Protein AF-V9IGM6-F1 (afdb_monomer_lite)

Structure (mmCIF, N/CA/C/O backbone):
data_AF-V9IGM6-F1
#
_entry.id   AF-V9IGM6-F1
#
loop_
_atom_site.group_PDB
_atom_site.id
_atom_site.type_symbol
_atom_site.label_atom_id
_atom_site.label_alt_id
_atom_site.label_comp_id
_atom_site.label_asym_id
_atom_site.label_entity_id
_atom_site.label_seq_id
_atom_site.pdbx_PDB_ins_code
_atom_site.Cartn_x
_atom_site.Cartn_y
_atom_site.Cartn_z
_atom_site.occupancy
_atom_site.B_iso_or_equiv
_atom_site.auth_seq_id
_atom_site.auth_comp_id
_atom_site.auth_asym_id
_atom_site.auth_atom_id
_atom_site.pdbx_PDB_model_num
ATOM 1 N N . MET A 1 1 ? -43.783 4.990 7.612 1.00 42.38 1 MET A N 1
ATOM 2 C CA . MET A 1 1 ? -43.058 6.276 7.686 1.00 42.38 1 MET A CA 1
ATOM 3 C C . MET A 1 1 ? -41.594 5.949 7.397 1.00 42.38 1 MET A C 1
ATOM 5 O O . MET A 1 1 ? -41.058 5.106 8.098 1.00 42.38 1 MET A O 1
ATOM 9 N N . LYS A 1 2 ? -41.007 6.433 6.290 1.00 51.81 2 LYS A N 1
ATOM 10 C CA . LYS A 1 2 ? -39.585 6.195 5.967 1.00 51.81 2 LYS A CA 1
ATOM 11 C C . LYS A 1 2 ? -38.779 7.227 6.747 1.00 51.81 2 LYS A C 1
ATOM 13 O O . LYS A 1 2 ? -38.940 8.412 6.475 1.00 51.81 2 LYS A O 1
ATOM 18 N N . GLU A 1 3 ? -37.969 6.797 7.706 1.00 61.25 3 GLU A N 1
ATOM 19 C CA . GLU A 1 3 ? -36.963 7.674 8.302 1.00 61.25 3 GLU A CA 1
ATOM 20 C C . GLU A 1 3 ? -35.964 8.044 7.205 1.00 61.25 3 GLU A C 1
ATOM 22 O O . GLU A 1 3 ? -35.263 7.197 6.651 1.00 61.25 3 GLU A O 1
ATOM 27 N N . ILE A 1 4 ? -35.991 9.311 6.801 1.00 60.25 4 ILE A N 1
ATOM 28 C CA . ILE A 1 4 ? -35.059 9.855 5.823 1.00 60.25 4 ILE A CA 1
ATOM 29 C C . ILE A 1 4 ? -33.871 10.365 6.637 1.00 60.25 4 ILE A C 1
ATOM 31 O O . ILE A 1 4 ? -33.948 11.434 7.241 1.00 60.25 4 ILE A O 1
ATOM 35 N N . TYR A 1 5 ? -32.791 9.583 6.680 1.00 60.25 5 TYR A N 1
ATOM 36 C CA . TYR A 1 5 ? -31.510 9.972 7.276 1.00 60.25 5 TYR A CA 1
ATOM 37 C C . TYR A 1 5 ? -30.892 11.109 6.451 1.00 60.25 5 TYR A C 1
ATOM 39 O O . TYR A 1 5 ? -30.082 10.890 5.556 1.00 60.25 5 TYR A O 1
ATOM 47 N N . LEU A 1 6 ? -31.339 12.338 6.700 1.00 56.69 6 LEU A N 1
ATOM 48 C CA . LEU A 1 6 ? -31.047 13.505 5.862 1.00 56.69 6 LEU A CA 1
ATOM 49 C C . LEU A 1 6 ? -29.684 14.157 6.139 1.00 56.69 6 LEU A C 1
ATOM 51 O O . LEU A 1 6 ? -29.393 15.185 5.542 1.00 56.69 6 LEU A O 1
ATOM 55 N N . ASN A 1 7 ? -28.842 13.589 7.010 1.00 59.47 7 ASN A N 1
ATOM 56 C CA . ASN A 1 7 ? -27.551 14.201 7.350 1.00 59.47 7 ASN A CA 1
ATOM 57 C C . ASN A 1 7 ? -26.453 13.234 7.828 1.00 59.47 7 ASN A C 1
ATOM 59 O O . ASN A 1 7 ? -25.388 13.683 8.251 1.00 59.47 7 ASN A O 1
ATOM 63 N N . GLU A 1 8 ? -26.672 11.920 7.766 1.00 68.94 8 GLU A N 1
ATOM 64 C CA . GLU A 1 8 ? -25.631 10.945 8.101 1.00 68.94 8 GLU A CA 1
ATOM 65 C C . GLU A 1 8 ? -24.887 10.526 6.832 1.00 68.94 8 GLU A C 1
ATOM 67 O O . GLU A 1 8 ? -25.494 10.299 5.783 1.00 68.94 8 GLU A O 1
ATOM 72 N N . ARG A 1 9 ? -23.550 10.442 6.903 1.00 74.69 9 ARG A N 1
ATOM 73 C CA . ARG A 1 9 ? -22.755 9.908 5.790 1.00 74.69 9 ARG A CA 1
ATOM 74 C C . ARG A 1 9 ? -23.222 8.485 5.514 1.00 74.69 9 ARG A C 1
ATOM 76 O O . ARG A 1 9 ? -23.059 7.608 6.358 1.00 74.69 9 ARG A O 1
ATOM 83 N N . THR A 1 10 ? -23.760 8.260 4.320 1.00 80.62 10 THR A N 1
ATOM 84 C CA . THR A 1 10 ? -24.143 6.924 3.866 1.00 80.62 10 THR A CA 1
ATOM 85 C C . THR A 1 10 ? -22.935 5.988 3.951 1.00 80.62 10 THR A C 1
ATOM 87 O O . THR A 1 10 ? -21.857 6.370 3.476 1.00 80.62 10 THR A O 1
ATOM 90 N N . PRO A 1 11 ? -23.077 4.784 4.531 1.00 85.00 11 PRO A N 1
ATOM 91 C CA . PRO A 1 11 ? -21.962 3.859 4.664 1.00 85.00 11 PRO A CA 1
ATOM 92 C C . PRO A 1 11 ? -21.444 3.447 3.285 1.00 85.00 11 PRO A C 1
ATOM 94 O O . PRO A 1 11 ? -22.217 3.234 2.349 1.00 85.00 11 PRO A O 1
ATOM 97 N N . GLN A 1 12 ? -20.124 3.314 3.162 1.00 87.31 12 GLN A N 1
ATOM 98 C CA . GLN A 1 12 ? -19.525 2.738 1.965 1.00 87.31 12 GLN A CA 1
ATOM 99 C C . GLN A 1 12 ? -19.734 1.220 1.994 1.00 87.31 12 GLN A C 1
ATOM 101 O O . GLN A 1 12 ? -19.290 0.551 2.924 1.00 87.31 12 GLN A O 1
ATOM 106 N N . ILE A 1 13 ? -20.401 0.684 0.972 1.00 90.12 13 ILE A N 1
ATOM 107 C CA . ILE A 1 13 ? -20.675 -0.749 0.834 1.00 90.12 13 ILE A CA 1
ATOM 108 C C . ILE A 1 13 ? -19.807 -1.297 -0.296 1.00 90.12 13 ILE A C 1
ATOM 110 O O . ILE A 1 13 ? -19.839 -0.782 -1.414 1.00 90.12 13 ILE A O 1
ATOM 114 N N . ILE A 1 14 ? -19.034 -2.341 -0.002 1.00 89.88 14 ILE A N 1
ATOM 115 C CA . ILE A 1 14 ? -18.238 -3.071 -0.990 1.00 89.88 14 ILE A CA 1
ATOM 116 C C . ILE A 1 14 ? -18.890 -4.438 -1.172 1.00 89.88 14 ILE A C 1
ATOM 118 O O . ILE A 1 14 ? -19.002 -5.210 -0.223 1.00 89.88 14 ILE A O 1
ATOM 122 N N . CYS A 1 15 ? -19.327 -4.729 -2.395 1.00 90.06 15 CYS A N 1
ATOM 123 C CA . CYS A 1 15 ? -19.926 -6.009 -2.753 1.00 90.06 15 CYS A CA 1
ATOM 124 C C . CYS A 1 15 ? -18.926 -6.808 -3.590 1.00 90.06 15 CYS A C 1
ATOM 126 O O . CYS A 1 15 ? -18.535 -6.366 -4.668 1.00 90.06 15 CYS A O 1
ATOM 128 N N . SER A 1 16 ? -18.544 -7.991 -3.118 1.00 86.50 16 SER A N 1
ATOM 129 C CA . SER A 1 16 ? -17.714 -8.942 -3.862 1.00 86.50 16 SER A CA 1
ATOM 130 C C . SER A 1 16 ? -18.248 -10.360 -3.667 1.00 86.50 16 SER A C 1
ATOM 132 O O . SER A 1 16 ? -19.048 -10.619 -2.764 1.00 86.50 16 SER A O 1
ATOM 134 N N . LYS A 1 17 ? -17.831 -11.289 -4.531 1.00 87.19 17 LYS A N 1
ATOM 135 C CA . LYS A 1 17 ? -18.131 -12.710 -4.341 1.00 87.19 17 LYS A CA 1
ATOM 136 C C . LYS A 1 17 ? -17.367 -13.208 -3.120 1.00 87.19 17 LYS A C 1
ATOM 138 O O . LYS A 1 17 ? -16.183 -12.926 -2.971 1.00 87.19 17 LYS A O 1
ATOM 143 N N . PHE A 1 18 ? -18.042 -13.965 -2.263 1.00 88.56 18 PHE A N 1
ATOM 144 C CA . PHE A 1 18 ? -17.389 -14.560 -1.106 1.00 88.56 18 PHE A CA 1
ATOM 145 C C . PHE A 1 18 ? -16.312 -15.556 -1.549 1.00 88.56 18 PHE A C 1
ATOM 147 O O . PHE A 1 18 ? -16.568 -16.430 -2.380 1.00 88.56 18 PHE A O 1
ATOM 154 N N . TYR A 1 19 ? -15.125 -15.427 -0.962 1.00 89.56 19 TYR A N 1
ATOM 155 C CA . TYR A 1 19 ? -13.996 -16.313 -1.190 1.00 89.56 19 TYR A CA 1
ATOM 156 C C . TYR A 1 19 ? -13.180 -16.418 0.102 1.00 89.56 19 TYR A C 1
ATOM 158 O O . TYR A 1 19 ? -12.766 -15.405 0.662 1.00 89.56 19 TYR A O 1
ATOM 166 N N . ASN A 1 20 ? -12.997 -17.638 0.608 1.00 91.25 20 ASN A N 1
ATOM 167 C CA . ASN A 1 20 ? -12.485 -17.906 1.959 1.00 91.25 20 ASN A CA 1
ATOM 168 C C . ASN A 1 20 ? -10.983 -18.233 2.011 1.00 91.25 20 ASN A C 1
ATOM 170 O O . ASN A 1 20 ? -10.501 -18.749 3.017 1.00 91.25 20 ASN A O 1
ATOM 174 N N . ALA A 1 21 ? -10.248 -17.937 0.943 1.00 93.38 21 ALA A N 1
ATOM 175 C CA . ALA A 1 21 ? -8.798 -18.054 0.869 1.00 93.38 21 ALA A CA 1
ATOM 176 C C . ALA A 1 21 ? -8.211 -16.752 0.319 1.00 93.38 21 ALA A C 1
ATOM 178 O O . ALA A 1 21 ? -8.870 -16.058 -0.450 1.00 93.38 21 ALA A O 1
ATOM 179 N N . ILE A 1 22 ? -6.979 -16.412 0.694 1.00 93.00 22 ILE A N 1
ATOM 180 C CA . ILE A 1 22 ? -6.301 -15.224 0.157 1.00 93.00 22 ILE A CA 1
ATOM 181 C C . ILE A 1 22 ? -6.025 -15.436 -1.341 1.00 93.00 22 ILE A C 1
ATOM 183 O O . ILE A 1 22 ? -5.625 -16.528 -1.754 1.00 93.00 22 ILE A O 1
ATOM 187 N N . HIS A 1 23 ? -6.249 -14.407 -2.159 1.00 93.38 23 HIS A N 1
ATOM 188 C CA . HIS A 1 23 ? -5.923 -14.413 -3.583 1.00 93.38 23 HIS A CA 1
ATOM 189 C C . HIS A 1 23 ? -4.427 -14.675 -3.807 1.00 93.38 23 HIS A C 1
ATOM 191 O O . HIS A 1 23 ? -3.564 -14.087 -3.153 1.00 93.38 23 HIS A O 1
ATOM 197 N N . ASP A 1 24 ? -4.103 -15.530 -4.778 1.00 94.56 24 ASP A N 1
ATOM 198 C CA . ASP A 1 24 ? -2.719 -15.698 -5.214 1.00 94.56 24 ASP A CA 1
ATOM 199 C C . ASP A 1 24 ? -2.289 -14.500 -6.065 1.00 94.56 24 ASP A C 1
ATOM 201 O O . ASP A 1 24 ? -2.579 -14.409 -7.259 1.00 94.56 24 ASP A O 1
ATOM 205 N N . VAL A 1 25 ? -1.577 -13.574 -5.431 1.00 95.31 25 VAL A N 1
ATOM 206 C CA . VAL A 1 25 ? -1.109 -12.338 -6.060 1.00 95.31 25 VAL A CA 1
ATOM 207 C C . VAL A 1 25 ? 0.326 -12.414 -6.575 1.00 95.31 25 VAL A C 1
ATOM 209 O O . VAL A 1 25 ? 0.858 -11.407 -7.032 1.00 95.31 25 VAL A O 1
ATOM 212 N N . ARG A 1 26 ? 0.988 -13.581 -6.553 1.00 93.25 26 ARG A N 1
ATOM 213 C CA . ARG A 1 26 ? 2.430 -13.689 -6.871 1.00 93.25 26 ARG A CA 1
ATOM 214 C C . ARG A 1 26 ? 2.815 -13.091 -8.229 1.00 93.25 26 ARG A C 1
ATOM 216 O O . ARG A 1 26 ? 3.892 -12.518 -8.340 1.00 93.25 26 ARG A O 1
ATOM 223 N N . ALA A 1 27 ? 1.941 -13.193 -9.232 1.00 93.12 27 ALA A N 1
ATOM 224 C CA . ALA A 1 27 ? 2.170 -12.654 -10.577 1.00 93.12 27 ALA A CA 1
ATOM 225 C C . ALA A 1 27 ? 2.006 -11.123 -10.685 1.00 93.12 27 ALA A C 1
ATOM 227 O O . ALA A 1 27 ? 2.559 -10.515 -11.599 1.00 93.12 27 ALA A O 1
ATOM 228 N N . HIS A 1 28 ? 1.259 -10.511 -9.761 1.00 93.38 28 HIS A N 1
ATOM 229 C CA . HIS A 1 28 ? 0.917 -9.081 -9.752 1.00 93.38 28 HIS A CA 1
ATOM 230 C C . HIS A 1 28 ? 1.587 -8.320 -8.599 1.00 93.38 28 HIS A C 1
ATOM 232 O O . HIS A 1 28 ? 1.574 -7.099 -8.568 1.00 93.38 28 HIS A O 1
ATOM 238 N N . CYS A 1 29 ? 2.220 -9.034 -7.674 1.00 95.00 29 CYS A N 1
ATOM 239 C CA . CYS A 1 29 ? 2.906 -8.469 -6.527 1.00 95.00 29 CYS A CA 1
ATOM 240 C C . CYS A 1 29 ? 4.177 -7.719 -6.948 1.00 95.00 29 CYS A C 1
ATOM 242 O O . CYS A 1 29 ? 4.993 -8.240 -7.715 1.00 95.00 29 CYS A O 1
ATOM 244 N N . THR A 1 30 ? 4.353 -6.512 -6.408 1.00 96.38 30 THR A N 1
ATOM 245 C CA . THR A 1 30 ? 5.610 -5.772 -6.498 1.00 96.38 30 THR A CA 1
ATOM 246 C C . THR A 1 30 ? 6.620 -6.308 -5.497 1.00 96.38 30 THR A C 1
ATOM 248 O O . THR A 1 30 ? 6.302 -6.595 -4.339 1.00 96.38 30 THR A O 1
ATOM 251 N N . ARG A 1 31 ? 7.863 -6.466 -5.948 1.00 94.00 31 ARG A N 1
ATOM 252 C CA . ARG A 1 31 ? 8.950 -7.017 -5.139 1.00 94.00 31 ARG A CA 1
ATOM 253 C C . ARG A 1 31 ? 10.196 -6.177 -5.306 1.00 94.00 31 ARG A C 1
ATOM 255 O O . ARG A 1 31 ? 10.605 -5.883 -6.424 1.00 94.00 31 ARG A O 1
ATOM 262 N N . SER A 1 32 ? 10.818 -5.847 -4.184 1.00 93.38 32 SER A N 1
ATOM 263 C CA . SER A 1 32 ? 12.112 -5.183 -4.137 1.00 93.38 32 SER A CA 1
ATOM 264 C C . SER A 1 32 ? 13.029 -5.934 -3.171 1.00 93.38 32 SER A C 1
ATOM 266 O O . SER A 1 32 ? 12.556 -6.4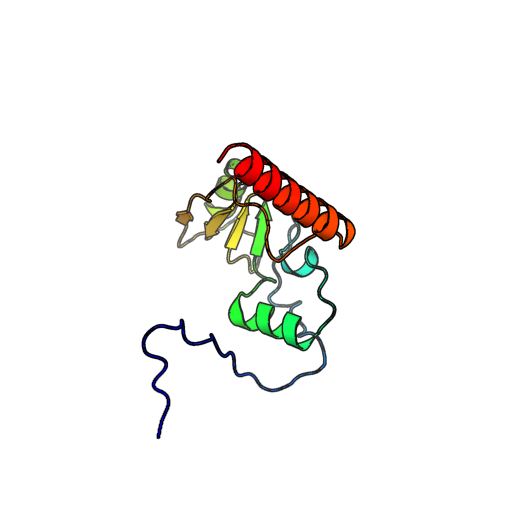21 -2.146 1.00 93.38 32 SER A O 1
ATOM 268 N N . PRO A 1 33 ? 14.337 -6.037 -3.463 1.00 91.56 33 PRO A N 1
ATOM 269 C CA . PRO A 1 33 ? 15.301 -6.599 -2.519 1.00 91.56 33 PRO A CA 1
ATOM 270 C C . PRO A 1 33 ? 15.502 -5.723 -1.273 1.00 91.56 33 PRO A C 1
ATOM 272 O O . PRO A 1 33 ? 15.993 -6.216 -0.262 1.00 91.56 33 PRO A O 1
ATOM 275 N N . HIS A 1 34 ? 15.147 -4.435 -1.340 1.00 93.81 34 HIS A N 1
ATOM 276 C CA . HIS A 1 34 ? 15.418 -3.459 -0.279 1.00 93.81 34 HIS A CA 1
ATOM 277 C C . HIS A 1 34 ? 14.164 -2.984 0.458 1.00 93.81 34 HIS A C 1
ATOM 279 O O . HIS A 1 34 ? 14.273 -2.485 1.575 1.00 93.81 34 HIS A O 1
ATOM 285 N N . TYR A 1 35 ? 12.987 -3.132 -0.154 1.00 95.44 35 TYR A N 1
ATOM 286 C CA . TYR A 1 35 ? 11.740 -2.566 0.353 1.00 95.44 35 TYR A CA 1
ATOM 287 C C . TYR A 1 35 ? 10.626 -3.609 0.355 1.00 95.44 35 TYR A C 1
ATOM 289 O O . TYR A 1 35 ? 10.469 -4.366 -0.604 1.00 95.44 35 TYR A O 1
ATOM 297 N N . SER A 1 36 ? 9.816 -3.601 1.410 1.00 95.56 36 SER A N 1
ATOM 298 C CA . SER A 1 36 ? 8.611 -4.426 1.493 1.00 95.56 36 SER A CA 1
ATOM 299 C C . SER A 1 36 ? 7.468 -3.790 0.705 1.00 95.56 36 SER A C 1
ATOM 301 O O . SER A 1 36 ? 7.343 -2.561 0.649 1.00 95.56 36 SER A O 1
ATOM 303 N N . ASN A 1 37 ? 6.601 -4.621 0.128 1.00 96.25 37 ASN A N 1
ATOM 304 C CA . ASN A 1 37 ? 5.296 -4.143 -0.315 1.00 96.25 37 ASN A CA 1
ATOM 305 C C . ASN A 1 37 ? 4.327 -4.034 0.877 1.00 96.25 37 ASN A C 1
ATOM 307 O O . ASN A 1 37 ? 4.575 -4.576 1.957 1.00 96.25 37 ASN A O 1
ATOM 311 N N . LEU A 1 38 ? 3.233 -3.300 0.688 1.00 95.75 38 LEU A N 1
ATOM 312 C CA . LEU A 1 38 ? 2.261 -3.032 1.743 1.00 95.75 38 LEU A CA 1
ATOM 313 C C . LEU A 1 38 ? 1.520 -4.301 2.184 1.00 95.75 38 LEU A C 1
ATOM 315 O O . LEU A 1 38 ? 1.265 -4.443 3.375 1.00 95.75 38 LEU A O 1
ATOM 319 N N . LEU A 1 39 ? 1.210 -5.225 1.267 1.00 95.56 39 LEU A N 1
ATOM 320 C CA . LEU A 1 39 ? 0.574 -6.499 1.622 1.00 95.56 39 LEU A CA 1
ATOM 321 C C . LEU A 1 39 ? 1.437 -7.309 2.600 1.00 95.56 39 LEU A C 1
ATOM 323 O O . LEU A 1 39 ? 0.934 -7.728 3.637 1.00 95.56 39 LEU A O 1
ATOM 327 N N . ASP A 1 40 ? 2.728 -7.469 2.308 1.00 93.88 40 ASP A N 1
ATOM 328 C CA . ASP A 1 40 ? 3.664 -8.241 3.137 1.00 93.88 40 ASP A CA 1
ATOM 329 C C . ASP A 1 40 ? 3.936 -7.574 4.497 1.00 93.88 40 ASP A C 1
ATOM 331 O O . ASP A 1 40 ? 4.277 -8.246 5.470 1.00 93.88 40 ASP A O 1
ATOM 335 N N . ALA A 1 41 ? 3.793 -6.249 4.582 1.00 93.12 41 ALA A N 1
ATOM 336 C CA . ALA A 1 41 ? 3.968 -5.498 5.824 1.00 93.12 41 ALA A CA 1
ATOM 337 C C . ALA A 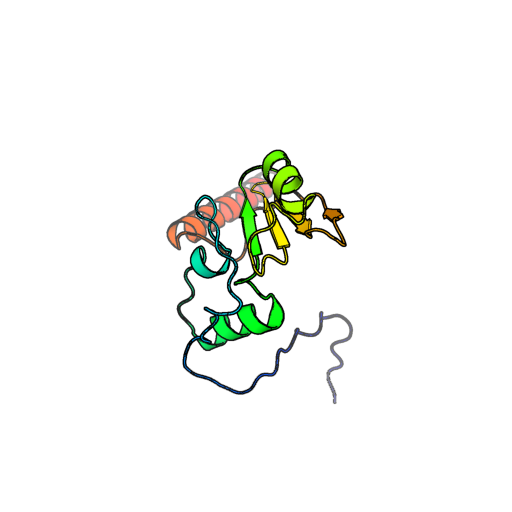1 41 ? 2.734 -5.538 6.746 1.00 93.12 41 ALA A C 1
ATOM 339 O O . ALA A 1 41 ? 2.837 -5.196 7.926 1.00 93.12 41 ALA A O 1
ATOM 340 N N . MET A 1 42 ? 1.562 -5.915 6.227 1.00 91.69 42 MET A N 1
ATOM 341 C CA . MET A 1 42 ? 0.314 -5.951 6.986 1.00 91.69 42 MET A CA 1
ATOM 342 C C . MET A 1 42 ? 0.053 -7.342 7.574 1.00 91.69 42 MET A C 1
ATOM 344 O O . MET A 1 42 ? 0.161 -8.356 6.895 1.00 91.69 42 MET A O 1
ATOM 348 N N . ASN A 1 43 ? -0.392 -7.387 8.832 1.00 90.81 43 ASN A N 1
ATOM 349 C CA . ASN A 1 43 ? -0.906 -8.610 9.447 1.00 90.81 43 ASN A CA 1
ATOM 350 C C . ASN A 1 43 ? -2.439 -8.642 9.341 1.00 90.81 43 ASN A C 1
ATOM 352 O O . ASN A 1 43 ? -3.123 -7.941 10.088 1.00 90.81 43 ASN A O 1
ATOM 356 N N . ILE A 1 44 ? -2.978 -9.429 8.406 1.00 92.25 44 ILE A N 1
ATOM 357 C CA . ILE A 1 44 ? -4.421 -9.520 8.136 1.00 92.25 44 ILE A CA 1
ATOM 358 C C . ILE A 1 44 ? -4.890 -10.950 8.416 1.00 92.25 44 ILE A C 1
ATOM 360 O O . ILE A 1 44 ? -4.488 -11.884 7.729 1.00 92.25 44 ILE A O 1
ATOM 364 N N . SER A 1 45 ? -5.746 -11.123 9.425 1.00 91.56 45 SER A N 1
ATOM 365 C CA . SER A 1 45 ? -6.249 -12.440 9.836 1.00 91.56 45 SER A CA 1
ATOM 366 C C . SER A 1 45 ? -7.412 -12.949 8.981 1.00 91.56 45 SER A C 1
ATOM 368 O O . SER A 1 45 ? -7.552 -14.157 8.798 1.00 91.56 45 SER A O 1
ATOM 370 N N . ASP A 1 46 ? -8.252 -12.046 8.472 1.00 93.06 46 ASP A N 1
ATOM 371 C CA . ASP A 1 46 ? -9.443 -12.394 7.700 1.00 93.06 46 ASP A CA 1
ATOM 372 C C . ASP A 1 46 ? -9.136 -12.398 6.185 1.00 93.06 46 ASP A C 1
ATOM 374 O O . ASP A 1 46 ? -8.795 -11.347 5.625 1.00 93.06 46 ASP A O 1
ATOM 378 N N . PRO A 1 47 ? -9.276 -13.546 5.490 1.00 94.31 47 PRO A N 1
ATOM 379 C CA . PRO A 1 47 ? -8.989 -13.641 4.062 1.00 94.31 47 PRO A CA 1
ATOM 380 C C . PRO A 1 47 ? -9.931 -12.792 3.197 1.00 94.31 47 PRO A C 1
ATOM 382 O O . PRO A 1 47 ? -9.502 -12.273 2.170 1.00 94.31 47 PRO A O 1
ATOM 385 N N . VAL A 1 48 ? -11.190 -12.597 3.601 1.00 93.56 48 VAL A N 1
ATOM 386 C CA . VAL A 1 48 ? -12.153 -11.758 2.871 1.00 93.56 48 VAL A CA 1
ATOM 387 C C . VAL A 1 48 ? -11.725 -10.295 2.933 1.00 93.56 48 VAL A C 1
ATOM 389 O O . VAL A 1 48 ? -11.782 -9.590 1.924 1.00 93.56 48 VAL A O 1
ATOM 392 N N . VAL A 1 49 ? -11.245 -9.841 4.094 1.00 93.31 49 VAL A N 1
ATOM 393 C CA . VAL A 1 49 ? -10.707 -8.482 4.260 1.00 93.31 49 VAL A CA 1
ATOM 394 C C . VAL A 1 49 ? -9.424 -8.305 3.451 1.00 93.31 49 VAL A C 1
ATOM 396 O O . VAL A 1 49 ? -9.288 -7.299 2.753 1.00 93.31 49 VAL A O 1
ATOM 399 N N . ALA A 1 50 ? -8.511 -9.281 3.490 1.00 95.12 50 ALA A N 1
ATOM 400 C CA . ALA A 1 50 ? -7.284 -9.251 2.693 1.00 95.12 50 ALA A CA 1
ATOM 401 C C . ALA A 1 50 ? -7.594 -9.133 1.192 1.00 95.12 50 ALA A C 1
ATOM 403 O O . ALA A 1 50 ? -7.084 -8.234 0.523 1.00 95.12 50 ALA A O 1
ATOM 404 N N . ASN A 1 51 ? -8.502 -9.970 0.687 1.00 95.38 51 ASN A N 1
ATOM 405 C CA . ASN A 1 51 ? -8.940 -9.938 -0.708 1.00 95.38 51 ASN A CA 1
ATOM 406 C C . ASN A 1 51 ? -9.609 -8.612 -1.067 1.00 95.38 51 ASN A C 1
ATOM 408 O O . ASN A 1 51 ? -9.319 -8.039 -2.110 1.00 95.38 51 ASN A O 1
ATOM 412 N N . CYS A 1 52 ? -10.446 -8.068 -0.180 1.00 94.31 52 CYS A N 1
ATOM 413 C CA . CYS A 1 52 ? -11.052 -6.759 -0.390 1.00 94.31 52 CYS A CA 1
ATOM 414 C C . CYS A 1 52 ? -9.994 -5.652 -0.532 1.00 94.31 52 CYS A C 1
ATOM 416 O O . CYS A 1 52 ? -10.160 -4.748 -1.350 1.00 94.31 52 CYS A O 1
ATOM 418 N N . LEU A 1 53 ? -8.914 -5.689 0.251 1.00 94.62 53 LEU A N 1
ATOM 419 C CA . LEU A 1 53 ? -7.835 -4.705 0.147 1.00 94.62 53 LEU A CA 1
ATOM 420 C C . LEU A 1 53 ? -7.008 -4.886 -1.131 1.00 94.62 53 LEU A C 1
ATOM 422 O O . LEU A 1 53 ? -6.672 -3.888 -1.767 1.00 94.62 53 LEU A O 1
ATOM 426 N N . ILE A 1 54 ? -6.731 -6.127 -1.532 1.00 95.31 54 ILE A N 1
ATOM 427 C CA . ILE A 1 54 ? -6.090 -6.449 -2.816 1.00 95.31 54 ILE A CA 1
ATOM 428 C C . ILE A 1 54 ? -6.936 -5.890 -3.968 1.00 95.31 54 ILE A C 1
ATOM 430 O O . ILE A 1 54 ? -6.465 -5.070 -4.749 1.00 95.31 54 ILE A O 1
ATOM 434 N N . ASP A 1 55 ? -8.227 -6.212 -4.011 1.00 94.31 55 ASP A N 1
ATOM 435 C CA . ASP A 1 55 ? -9.094 -5.833 -5.128 1.00 94.31 55 ASP A CA 1
ATOM 436 C C . ASP A 1 55 ? -9.342 -4.314 -5.203 1.00 94.31 55 ASP A C 1
ATOM 438 O O . ASP A 1 55 ? -9.411 -3.736 -6.286 1.00 94.31 55 ASP A O 1
ATOM 442 N N . GLN A 1 56 ? -9.507 -3.643 -4.056 1.00 93.19 56 GLN A N 1
ATOM 443 C CA . GLN A 1 56 ? -9.912 -2.229 -4.012 1.00 93.19 56 GLN A CA 1
ATOM 444 C C . GLN A 1 56 ? -8.740 -1.249 -3.935 1.00 93.19 56 GLN A C 1
ATOM 446 O O . GLN A 1 56 ? -8.904 -0.052 -4.211 1.00 93.19 56 GLN A O 1
ATOM 451 N N . ARG A 1 57 ? -7.589 -1.707 -3.441 1.00 94.25 57 ARG A N 1
ATOM 452 C CA . ARG A 1 57 ? -6.431 -0.862 -3.127 1.00 94.25 57 ARG A CA 1
ATOM 453 C C . ARG A 1 57 ? -5.114 -1.425 -3.642 1.00 94.25 57 ARG A C 1
ATOM 455 O O . ARG A 1 57 ? -4.113 -0.734 -3.464 1.00 94.25 57 ARG A O 1
ATOM 462 N N . GLU A 1 58 ? -5.112 -2.589 -4.291 1.00 96.38 58 GLU A N 1
ATOM 463 C CA . GLU A 1 58 ? -3.946 -3.234 -4.915 1.00 96.38 58 GLU A CA 1
ATOM 464 C C . GLU A 1 58 ? -2.717 -3.159 -4.002 1.00 96.38 58 GLU A C 1
ATOM 466 O O . GLU A 1 58 ? -1.652 -2.679 -4.399 1.00 96.38 58 GLU A O 1
ATOM 471 N N . ILE A 1 59 ? -2.900 -3.500 -2.724 1.00 96.56 59 ILE A N 1
ATOM 472 C CA . ILE A 1 59 ? -1.879 -3.323 -1.682 1.00 96.56 59 ILE A CA 1
ATOM 473 C C . ILE A 1 59 ? -0.612 -4.146 -1.962 1.00 96.56 59 ILE A C 1
ATOM 475 O O . ILE A 1 59 ? 0.481 -3.776 -1.541 1.00 96.56 59 ILE A O 1
ATOM 479 N N . GLU A 1 60 ? -0.728 -5.206 -2.755 1.00 97.12 60 GLU A N 1
ATOM 480 C CA . GLU A 1 60 ? 0.375 -6.000 -3.291 1.00 97.12 60 GLU A CA 1
ATOM 481 C C . GLU A 1 60 ? 1.218 -5.258 -4.335 1.00 97.12 60 GLU A C 1
ATOM 483 O O . GLU A 1 60 ? 2.333 -5.685 -4.614 1.00 97.12 60 GLU A O 1
ATOM 488 N N . CYS A 1 61 ? 0.706 -4.170 -4.915 1.00 97.75 61 CYS A N 1
ATOM 489 C CA . CYS A 1 61 ? 1.375 -3.330 -5.911 1.00 97.75 61 CYS A CA 1
ATOM 490 C C . CYS A 1 61 ? 1.932 -2.024 -5.303 1.00 97.75 61 CYS A C 1
ATOM 492 O O . CYS A 1 61 ? 2.304 -1.106 -6.042 1.00 97.75 61 CYS A O 1
ATOM 494 N N . VAL A 1 62 ? 1.954 -1.899 -3.970 1.00 97.75 62 VAL A N 1
ATOM 495 C CA . VAL A 1 62 ? 2.392 -0.689 -3.255 1.00 97.75 62 VAL A CA 1
ATOM 496 C C . VAL A 1 62 ? 3.701 -0.955 -2.519 1.00 97.75 62 VAL A C 1
ATOM 498 O O . VAL A 1 62 ? 3.738 -1.849 -1.683 1.00 97.75 62 VAL A O 1
ATOM 501 N N . LEU A 1 63 ? 4.748 -0.164 -2.765 1.00 97.50 63 LEU A N 1
ATOM 502 C CA . LEU A 1 63 ? 6.017 -0.243 -2.025 1.00 97.50 63 LEU A CA 1
ATOM 503 C C . LEU A 1 63 ? 6.065 0.713 -0.832 1.00 97.50 63 LEU A C 1
ATOM 505 O O . LEU A 1 63 ? 5.547 1.827 -0.889 1.00 97.50 63 LEU A O 1
ATOM 509 N N . LEU A 1 64 ? 6.747 0.296 0.230 1.00 97.25 64 LEU A N 1
ATOM 510 C CA . LEU A 1 64 ? 7.034 1.130 1.393 1.00 97.25 64 LEU A CA 1
ATOM 511 C C . LEU A 1 64 ? 8.496 1.582 1.343 1.00 97.25 64 LEU A C 1
ATOM 513 O O . LEU A 1 64 ? 9.403 0.788 1.586 1.00 97.25 64 LEU A O 1
ATOM 517 N N . ILE A 1 65 ? 8.721 2.853 1.007 1.00 96.88 65 ILE A N 1
ATOM 518 C CA . ILE A 1 65 ? 10.058 3.436 0.830 1.00 96.88 65 ILE A CA 1
ATOM 519 C C . ILE A 1 65 ? 10.272 4.489 1.921 1.00 96.88 65 ILE A C 1
ATOM 521 O O . ILE A 1 65 ? 9.498 5.436 1.977 1.00 96.88 65 ILE A O 1
ATOM 525 N N . PRO A 1 66 ? 11.293 4.393 2.787 1.00 95.25 66 PRO A N 1
ATOM 526 C CA . PRO A 1 66 ? 11.387 5.235 3.981 1.00 95.25 66 PRO A CA 1
ATOM 527 C C . PRO A 1 66 ? 11.347 6.743 3.700 1.00 95.25 66 PRO A C 1
ATOM 529 O O . PRO A 1 66 ? 10.646 7.480 4.398 1.00 95.25 66 PRO A O 1
ATOM 532 N N . THR A 1 67 ? 12.066 7.201 2.669 1.00 95.75 67 THR A N 1
ATOM 533 C CA . THR A 1 67 ? 12.252 8.628 2.379 1.00 95.75 67 THR A CA 1
ATOM 534 C C . THR A 1 67 ? 11.688 9.040 1.022 1.00 95.75 67 THR A C 1
ATOM 536 O O . THR A 1 67 ? 11.741 8.297 0.042 1.00 95.75 67 THR A O 1
ATOM 539 N N . SER A 1 68 ? 11.205 10.280 0.932 1.00 95.75 68 SER A N 1
ATOM 540 C CA . SER A 1 68 ? 10.684 10.865 -0.312 1.00 95.75 68 SER A CA 1
ATOM 541 C C . SER A 1 68 ? 11.770 11.035 -1.373 1.00 95.75 68 SER A C 1
ATOM 543 O O . SER A 1 68 ? 11.475 10.986 -2.562 1.00 95.75 68 SER A O 1
ATOM 545 N N . LYS A 1 69 ? 13.035 11.188 -0.956 1.00 96.50 69 LYS A N 1
ATOM 546 C CA . LYS A 1 69 ? 14.185 11.242 -1.865 1.00 96.50 69 LYS A CA 1
ATOM 547 C C . LYS A 1 69 ? 14.390 9.906 -2.581 1.00 96.50 69 LYS A C 1
ATOM 549 O O . LYS A 1 69 ? 14.486 9.893 -3.803 1.00 96.50 69 LYS A O 1
ATOM 554 N N . GLU A 1 70 ? 14.433 8.804 -1.832 1.00 96.88 70 GLU A N 1
ATOM 555 C CA . GLU A 1 70 ? 14.556 7.456 -2.406 1.00 96.88 70 GLU A CA 1
ATOM 556 C C . GLU A 1 70 ? 13.345 7.113 -3.273 1.00 96.88 70 GLU A C 1
ATOM 558 O O . GLU A 1 70 ? 13.496 6.597 -4.379 1.00 96.88 70 GLU A O 1
ATOM 563 N N . ALA A 1 71 ? 12.140 7.454 -2.804 1.00 97.06 71 ALA A N 1
ATOM 564 C CA . ALA A 1 71 ? 10.918 7.209 -3.557 1.00 97.06 71 ALA A CA 1
ATOM 565 C C . ALA A 1 71 ? 10.912 7.971 -4.887 1.00 97.06 71 ALA A C 1
ATOM 567 O O . ALA A 1 71 ? 10.586 7.385 -5.913 1.00 97.06 71 ALA A O 1
ATOM 568 N N . ALA A 1 72 ? 11.319 9.244 -4.894 1.00 97.06 72 ALA A N 1
ATOM 569 C CA . ALA A 1 72 ? 11.446 10.017 -6.123 1.00 97.06 72 ALA A CA 1
ATOM 570 C C . ALA A 1 72 ? 12.456 9.378 -7.084 1.00 97.06 72 ALA A C 1
ATOM 572 O O . ALA A 1 72 ? 12.122 9.171 -8.242 1.00 97.06 72 ALA A O 1
ATOM 573 N N . GLU A 1 73 ? 13.646 9.003 -6.598 1.00 96.81 73 GLU A N 1
ATOM 574 C CA . GLU A 1 73 ? 14.694 8.407 -7.435 1.00 96.81 73 GLU A CA 1
ATOM 575 C C . GLU A 1 73 ? 14.248 7.105 -8.114 1.00 96.81 73 GLU A C 1
ATOM 577 O O . GLU A 1 73 ? 14.585 6.870 -9.273 1.00 96.81 73 GLU A O 1
ATOM 582 N N . ILE A 1 74 ? 13.516 6.256 -7.392 1.00 96.44 74 ILE A N 1
ATOM 583 C CA . ILE A 1 74 ? 13.046 4.966 -7.905 1.00 96.44 74 ILE A CA 1
ATOM 584 C C . ILE A 1 74 ? 11.840 5.149 -8.825 1.00 96.44 74 ILE A C 1
ATOM 586 O O . ILE A 1 74 ? 11.739 4.479 -9.847 1.00 96.44 74 ILE A O 1
ATOM 590 N N . MET A 1 75 ? 10.907 6.027 -8.456 1.00 97.12 75 MET A N 1
ATOM 591 C CA . MET A 1 75 ? 9.615 6.136 -9.133 1.00 97.12 75 MET A CA 1
ATOM 592 C C . MET A 1 75 ? 9.668 7.037 -10.373 1.00 97.12 75 MET A C 1
ATOM 594 O O . MET A 1 75 ? 8.816 6.885 -11.244 1.00 97.12 75 MET A O 1
ATOM 598 N N . SER A 1 76 ? 10.648 7.942 -10.483 1.00 96.69 76 SER A N 1
ATOM 599 C CA . SER A 1 76 ? 10.825 8.854 -11.627 1.00 96.69 76 SER A CA 1
ATOM 600 C C . SER A 1 76 ? 11.720 8.307 -12.745 1.00 96.69 76 SER A C 1
ATOM 602 O O . SER A 1 76 ? 12.225 9.089 -13.550 1.00 96.69 76 SER A O 1
ATOM 604 N N . ASP A 1 77 ? 12.043 7.015 -12.723 1.00 95.94 77 ASP A N 1
ATOM 605 C CA . ASP A 1 77 ? 12.796 6.358 -13.787 1.00 95.94 77 ASP A CA 1
ATOM 606 C C . ASP A 1 77 ? 12.253 4.944 -13.978 1.00 95.94 77 ASP A C 1
ATOM 608 O O . ASP A 1 77 ? 12.437 4.067 -13.132 1.00 95.94 77 ASP A O 1
ATOM 612 N N . ILE A 1 78 ? 11.610 4.706 -15.122 1.00 94.81 78 ILE A N 1
ATOM 613 C CA . ILE A 1 78 ? 10.992 3.416 -15.457 1.00 94.81 78 ILE A CA 1
ATOM 614 C C . ILE A 1 78 ? 11.960 2.226 -15.363 1.00 94.81 78 ILE A C 1
ATOM 616 O O . ILE A 1 78 ? 11.521 1.107 -15.113 1.00 94.81 78 ILE A O 1
ATOM 6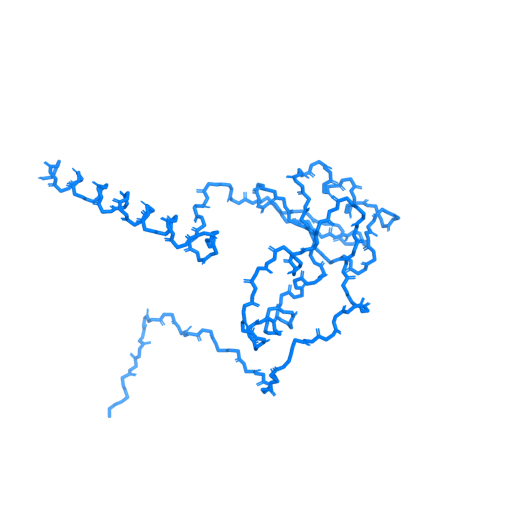20 N N . SER A 1 79 ? 13.267 2.445 -15.539 1.00 95.31 79 SER A N 1
ATOM 621 C CA . SER A 1 79 ? 14.274 1.383 -15.431 1.00 95.31 79 SER A CA 1
ATOM 622 C C . SER A 1 79 ? 14.544 0.951 -13.986 1.00 95.31 79 SER A C 1
ATOM 624 O O . SER A 1 79 ? 15.014 -0.165 -13.756 1.00 95.31 79 SER A O 1
ATOM 626 N N . LYS A 1 80 ? 14.233 1.817 -13.013 1.00 95.25 80 LYS A N 1
ATOM 627 C CA . LYS A 1 80 ? 14.412 1.576 -11.576 1.00 95.25 80 LYS A CA 1
ATOM 628 C C . LYS A 1 80 ? 13.133 1.105 -10.892 1.00 95.25 80 LYS A C 1
ATOM 630 O O . LYS A 1 80 ? 13.215 0.464 -9.843 1.00 95.25 80 LYS A O 1
ATOM 635 N N . VAL A 1 81 ? 11.967 1.410 -11.464 1.00 95.88 81 VAL A N 1
ATOM 636 C CA . VAL A 1 81 ? 10.666 1.009 -10.918 1.00 95.88 81 VAL A CA 1
ATOM 637 C C . VAL A 1 81 ? 10.576 -0.521 -10.849 1.00 95.88 81 VAL A C 1
ATOM 639 O O . VAL A 1 81 ? 10.679 -1.192 -11.880 1.00 95.88 81 VAL A O 1
ATOM 642 N N . PRO A 1 82 ? 10.339 -1.109 -9.662 1.00 95.44 82 PRO A N 1
ATOM 643 C CA . PRO A 1 82 ? 10.173 -2.550 -9.552 1.00 95.44 82 PRO A CA 1
ATOM 644 C C . PRO A 1 82 ? 8.948 -3.053 -10.315 1.00 95.44 82 PRO A C 1
ATOM 646 O O . PRO A 1 82 ? 7.932 -2.364 -10.434 1.00 95.44 82 PRO A O 1
ATOM 649 N N . TRP A 1 83 ? 9.033 -4.291 -10.800 1.00 94.62 83 TRP A N 1
ATOM 650 C CA . TRP A 1 83 ? 7.964 -4.917 -11.575 1.00 94.62 83 TRP A CA 1
ATOM 651 C C . TRP A 1 83 ? 6.623 -4.874 -10.824 1.00 94.62 83 TRP A C 1
ATOM 653 O O . TRP A 1 83 ? 6.574 -5.153 -9.630 1.00 94.62 83 TRP A O 1
ATOM 663 N N . ASN A 1 84 ? 5.539 -4.525 -11.527 1.00 96.06 84 ASN A N 1
ATOM 664 C CA . ASN A 1 84 ? 4.185 -4.313 -10.990 1.00 96.06 84 ASN A CA 1
ATOM 665 C C . ASN A 1 84 ? 4.028 -3.216 -9.918 1.00 96.06 84 ASN A C 1
ATOM 667 O O . ASN A 1 84 ? 2.939 -3.066 -9.361 1.00 96.06 84 ASN A O 1
ATOM 671 N N . CYS A 1 85 ? 5.057 -2.422 -9.613 1.00 96.75 85 CYS A N 1
ATOM 672 C CA . CYS A 1 85 ? 4.894 -1.296 -8.701 1.00 96.75 85 CYS A CA 1
ATOM 673 C C . CYS A 1 85 ? 3.930 -0.270 -9.311 1.00 96.75 85 CYS A C 1
ATOM 675 O O . CYS A 1 85 ? 4.176 0.244 -10.398 1.00 96.75 85 CYS A O 1
ATOM 677 N N . LYS A 1 86 ? 2.832 0.034 -8.614 1.00 96.88 86 LYS A N 1
ATOM 678 C CA . LYS A 1 86 ? 1.841 1.043 -9.031 1.00 96.88 86 LYS A CA 1
ATOM 679 C C . LYS A 1 86 ? 1.884 2.292 -8.166 1.00 96.88 86 LYS A C 1
ATOM 681 O O . LYS A 1 86 ? 1.471 3.360 -8.620 1.00 96.88 86 LYS A O 1
ATOM 686 N N . ARG A 1 87 ? 2.327 2.159 -6.914 1.00 97.19 87 ARG A N 1
ATOM 687 C CA . ARG A 1 87 ? 2.427 3.247 -5.937 1.00 97.19 87 ARG A CA 1
ATOM 688 C C . ARG A 1 87 ? 3.578 2.995 -4.971 1.00 97.19 87 ARG A C 1
ATOM 690 O O . ARG A 1 87 ? 3.938 1.848 -4.722 1.00 97.19 87 ARG A O 1
ATOM 697 N N . ALA A 1 88 ? 4.084 4.060 -4.367 1.00 97.50 88 ALA A N 1
ATOM 698 C CA . ALA A 1 88 ? 4.935 3.967 -3.192 1.00 97.50 88 ALA A CA 1
ATOM 699 C C . ALA A 1 88 ? 4.466 4.945 -2.115 1.00 97.50 88 ALA A C 1
ATOM 701 O O . ALA A 1 88 ? 4.007 6.045 -2.435 1.00 97.50 88 ALA A O 1
ATOM 702 N N . PHE A 1 89 ? 4.586 4.532 -0.856 1.00 96.38 89 PHE A N 1
ATOM 703 C CA . PHE A 1 89 ? 4.346 5.380 0.304 1.00 96.38 89 PHE A CA 1
ATOM 704 C C . PHE A 1 89 ? 5.626 5.605 1.092 1.00 96.38 89 PHE A C 1
ATOM 706 O O . PHE A 1 89 ? 6.423 4.679 1.262 1.00 96.38 89 PHE A O 1
ATOM 713 N N . THR A 1 90 ? 5.779 6.826 1.602 1.00 95.44 90 THR A N 1
ATOM 714 C CA . THR A 1 90 ? 6.864 7.178 2.518 1.00 95.44 90 THR A CA 1
ATOM 715 C C . THR A 1 90 ? 6.429 7.154 3.970 1.00 95.44 90 THR A C 1
ATOM 717 O O . THR A 1 90 ? 5.238 7.182 4.287 1.00 95.44 90 THR A O 1
ATOM 720 N N . GLN A 1 91 ? 7.401 7.161 4.883 1.00 91.44 91 GLN A N 1
ATOM 721 C CA . GLN A 1 91 ? 7.123 7.280 6.315 1.00 91.44 91 GLN A CA 1
ATOM 722 C C . GLN A 1 91 ? 6.424 8.606 6.668 1.00 91.44 91 GLN A C 1
ATOM 724 O O . GLN A 1 91 ? 5.695 8.687 7.654 1.00 91.44 91 GLN A O 1
ATOM 729 N N . GLN A 1 92 ? 6.609 9.639 5.843 1.00 90.25 92 GLN A N 1
ATOM 730 C CA . GLN A 1 92 ? 5.951 10.943 5.974 1.00 90.25 92 GLN A CA 1
ATOM 731 C C . GLN A 1 92 ? 4.556 10.972 5.323 1.00 90.25 92 GLN A C 1
ATOM 733 O O . GLN A 1 92 ? 3.925 12.025 5.271 1.00 90.25 92 GLN A O 1
ATOM 738 N N . ALA A 1 93 ? 4.057 9.807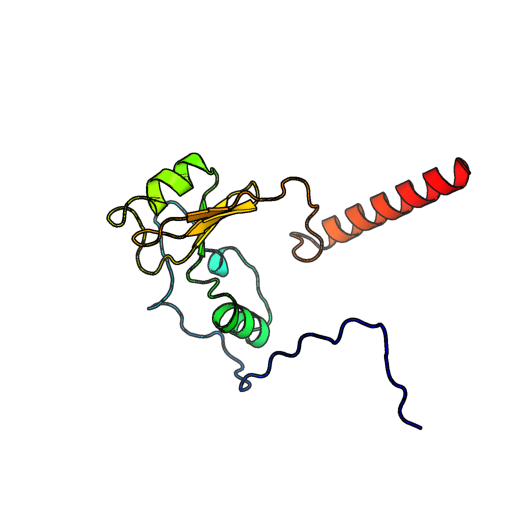 4.894 1.00 91.12 93 ALA A N 1
ATOM 739 C CA . ALA A 1 93 ? 2.795 9.609 4.191 1.00 91.12 93 ALA A CA 1
ATOM 740 C C . ALA A 1 93 ? 2.733 10.259 2.798 1.00 91.12 93 ALA A C 1
ATOM 742 O O . ALA A 1 93 ? 1.640 10.489 2.279 1.00 91.12 93 ALA A O 1
ATOM 743 N N . ASP A 1 94 ? 3.883 10.529 2.175 1.00 94.25 94 ASP A N 1
ATOM 744 C CA . ASP A 1 94 ? 3.913 10.958 0.779 1.00 94.25 94 ASP A CA 1
ATOM 745 C C . ASP A 1 94 ? 3.546 9.790 -0.127 1.00 94.25 94 ASP A C 1
ATOM 747 O O . ASP A 1 94 ? 3.923 8.644 0.126 1.00 94.25 94 ASP A O 1
ATOM 751 N N . MET A 1 95 ? 2.842 10.092 -1.211 1.00 96.31 95 MET A N 1
ATOM 752 C CA . MET A 1 95 ? 2.416 9.118 -2.203 1.00 96.31 95 MET A CA 1
ATOM 753 C C . MET A 1 95 ? 3.083 9.403 -3.542 1.00 96.31 95 MET A C 1
ATOM 755 O O . MET A 1 95 ? 2.976 10.507 -4.072 1.00 96.31 95 MET A O 1
ATOM 759 N N . PHE A 1 96 ? 3.699 8.379 -4.121 1.00 97.81 96 PHE A N 1
ATOM 760 C CA . PHE A 1 96 ? 4.346 8.435 -5.428 1.00 97.81 96 PHE A CA 1
ATOM 761 C C . PHE A 1 96 ? 3.671 7.476 -6.401 1.00 97.81 96 PHE A C 1
ATOM 763 O O . PHE A 1 96 ? 3.307 6.360 -6.033 1.00 97.81 96 PHE A O 1
ATOM 770 N N . TYR A 1 97 ? 3.545 7.905 -7.652 1.00 97.81 97 TYR A N 1
ATOM 771 C CA . TYR A 1 97 ? 3.177 7.069 -8.789 1.00 97.81 97 TYR A CA 1
ATOM 772 C C . TYR A 1 97 ? 4.374 6.978 -9.740 1.00 97.81 97 TYR A C 1
ATOM 774 O O . TYR A 1 97 ? 5.078 7.978 -9.897 1.00 97.81 97 TYR A O 1
ATOM 782 N N . PRO A 1 98 ? 4.614 5.808 -10.346 1.00 97.50 98 PRO A N 1
ATOM 783 C CA . PRO A 1 98 ? 5.801 5.568 -11.147 1.00 97.50 98 PRO A CA 1
ATOM 784 C C . PRO A 1 98 ? 5.684 6.171 -12.547 1.00 97.50 98 PRO A C 1
ATOM 786 O O . PRO A 1 98 ? 4.586 6.445 -13.045 1.00 97.50 98 PRO A O 1
ATOM 789 N N . ASP A 1 99 ? 6.826 6.304 -13.211 1.00 94.38 99 ASP A N 1
ATOM 790 C CA . ASP A 1 99 ? 6.884 6.511 -14.652 1.00 94.38 99 ASP A CA 1
ATOM 791 C C . ASP A 1 99 ? 6.110 5.436 -15.432 1.00 94.38 99 ASP A C 1
ATOM 793 O O . ASP A 1 99 ? 5.995 4.291 -14.985 1.00 94.38 99 ASP A O 1
ATOM 797 N N . PRO A 1 100 ? 5.558 5.776 -16.612 1.00 91.62 100 PRO A N 1
ATOM 798 C CA . PRO A 1 100 ? 5.746 7.026 -17.367 1.00 91.62 100 PRO A CA 1
ATOM 799 C C . PRO A 1 100 ? 4.824 8.186 -16.942 1.00 91.62 100 PRO A C 1
ATOM 801 O O . PRO A 1 100 ? 4.895 9.275 -17.503 1.00 91.62 100 PRO A O 1
ATOM 804 N N . HIS A 1 101 ? 3.924 7.962 -15.980 1.00 94.25 101 HIS A N 1
ATOM 805 C CA . HIS A 1 101 ? 2.995 8.982 -15.479 1.00 94.25 101 HIS A CA 1
ATOM 806 C C . HIS A 1 101 ? 3.404 9.431 -14.076 1.00 94.25 101 HIS A C 1
ATOM 808 O O . HIS A 1 101 ? 2.574 9.470 -13.159 1.00 94.25 101 HIS A O 1
ATOM 814 N N . TYR A 1 102 ? 4.695 9.732 -13.915 1.00 96.19 102 TYR A N 1
ATOM 815 C CA . TYR A 1 102 ? 5.260 10.089 -12.627 1.00 96.19 102 TYR A CA 1
ATOM 816 C C . TYR A 1 102 ? 4.536 11.291 -12.015 1.00 96.19 102 TYR A C 1
ATOM 818 O O . TYR A 1 102 ? 4.355 12.339 -12.639 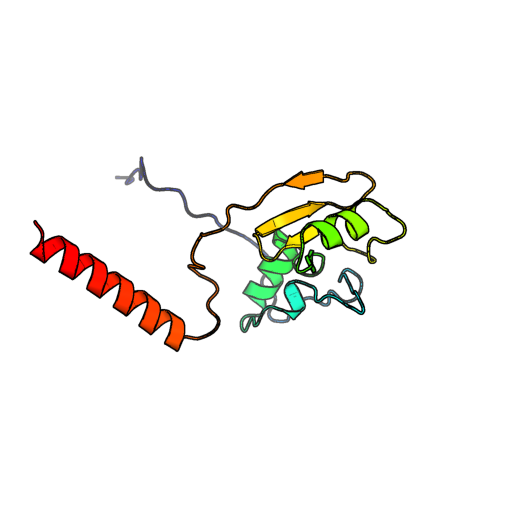1.00 96.19 102 TYR A O 1
ATOM 826 N N . ARG A 1 103 ? 4.116 11.130 -10.761 1.00 96.88 103 ARG A N 1
ATOM 827 C CA . ARG A 1 103 ? 3.516 12.192 -9.947 1.00 96.88 103 ARG A CA 1
ATOM 828 C C . ARG A 1 103 ? 3.704 11.873 -8.474 1.00 96.88 103 ARG A C 1
ATOM 830 O O . ARG A 1 103 ? 3.640 10.710 -8.072 1.00 96.88 103 ARG A O 1
ATOM 837 N N . SER A 1 104 ? 3.874 12.910 -7.669 1.00 96.31 104 SER A N 1
ATOM 838 C CA . SER A 1 104 ? 3.982 12.798 -6.221 1.00 96.31 104 SER A CA 1
ATOM 839 C C . SER A 1 104 ? 2.980 13.715 -5.530 1.00 96.31 104 SER A C 1
ATOM 841 O O . SER A 1 104 ? 2.620 14.780 -6.034 1.00 96.31 104 SER A O 1
ATOM 843 N N . TYR A 1 105 ? 2.507 13.274 -4.372 1.00 95.56 105 TYR A N 1
ATOM 844 C CA . TYR A 1 105 ? 1.590 14.008 -3.515 1.00 95.56 105 TYR A CA 1
ATOM 845 C C . TYR A 1 105 ? 2.136 13.975 -2.095 1.00 95.56 105 TYR A C 1
ATOM 847 O O . TYR A 1 105 ? 2.410 12.898 -1.567 1.00 95.56 105 TYR A O 1
ATOM 855 N N . GLY A 1 106 ? 2.299 15.152 -1.493 1.00 91.25 106 GLY A N 1
ATOM 856 C CA . GLY A 1 106 ? 2.761 15.268 -0.113 1.00 91.25 106 GLY A CA 1
ATOM 857 C C . GLY A 1 106 ? 1.735 14.715 0.872 1.00 91.25 106 GLY A C 1
ATOM 858 O O . GLY A 1 106 ? 0.533 14.961 0.730 1.00 91.25 106 GLY A O 1
ATOM 859 N N . GLY A 1 107 ? 2.215 13.975 1.866 1.00 81.12 107 GLY A N 1
ATOM 860 C CA . GLY A 1 107 ? 1.394 13.472 2.960 1.00 81.12 107 GLY A CA 1
ATOM 861 C C . GLY A 1 107 ? 1.102 14.533 4.016 1.00 81.12 107 GLY A C 1
ATOM 862 O O . GLY A 1 107 ? 1.899 15.439 4.255 1.00 81.12 107 GLY A O 1
ATOM 863 N N . SER A 1 108 ? -0.025 14.402 4.722 1.00 75.25 108 SER A N 1
ATOM 864 C CA . SER A 1 108 ? -0.188 15.085 6.011 1.00 75.25 108 SER A CA 1
ATOM 865 C C . SER A 1 108 ? 0.552 14.301 7.091 1.00 75.25 108 SE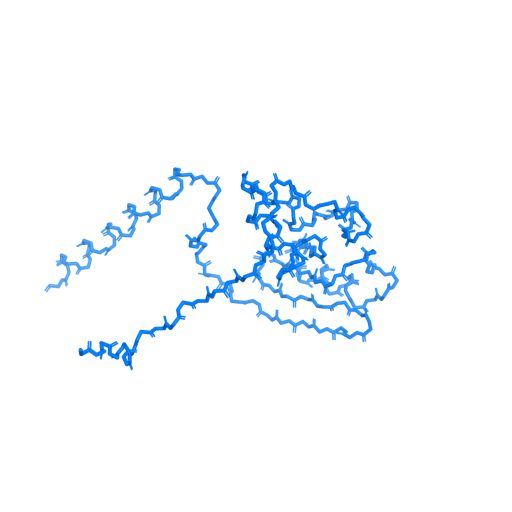R A C 1
ATOM 867 O O . SER A 1 108 ? 0.024 13.334 7.644 1.00 75.25 108 SER A O 1
ATOM 869 N N . CYS A 1 109 ? 1.769 14.735 7.413 1.00 64.00 109 CYS A N 1
ATOM 870 C CA . CYS A 1 109 ? 2.493 14.247 8.579 1.00 64.00 109 CYS A CA 1
ATOM 871 C C . CYS A 1 109 ? 1.803 14.720 9.879 1.00 64.00 109 CYS A C 1
ATOM 873 O O . CYS A 1 109 ? 1.247 15.816 9.946 1.00 64.00 109 CYS A O 1
ATOM 875 N N . GLY A 1 110 ? 1.789 13.873 10.913 1.00 64.25 110 GLY A N 1
ATOM 876 C CA . GLY A 1 110 ? 1.220 14.206 12.231 1.00 64.25 110 GLY A CA 1
ATOM 877 C C . GLY A 1 110 ? -0.193 13.680 12.513 1.00 64.25 110 GLY A C 1
ATOM 878 O O . GLY A 1 110 ? -0.716 13.893 13.606 1.00 64.25 110 GLY A O 1
ATOM 879 N N . LEU A 1 111 ? -0.815 12.951 11.582 1.00 66.94 111 LEU A N 1
ATOM 880 C CA . LEU A 1 111 ? -2.042 12.209 11.879 1.00 66.94 111 LEU A CA 1
ATOM 881 C C . LEU A 1 111 ? -1.697 10.941 12.674 1.00 66.94 111 LEU A C 1
ATOM 883 O O . LEU A 1 111 ? -1.081 10.019 12.144 1.00 66.94 111 LEU A O 1
ATOM 887 N N . LYS A 1 112 ? -2.108 10.884 13.948 1.00 69.81 112 LYS A N 1
ATOM 888 C CA . LYS A 1 112 ? -2.019 9.662 14.768 1.00 69.81 112 LYS A CA 1
ATOM 889 C C . LYS A 1 112 ? -2.799 8.542 14.069 1.00 69.81 112 LYS A C 1
ATOM 891 O O . LYS A 1 112 ? -3.951 8.746 13.675 1.00 69.81 112 LYS A O 1
ATOM 896 N N . ALA A 1 113 ? -2.174 7.375 13.899 1.00 75.31 113 ALA A N 1
ATOM 897 C CA . ALA A 1 113 ? -2.826 6.209 13.313 1.00 75.31 113 ALA A CA 1
ATOM 898 C C . ALA A 1 113 ? -4.042 5.819 14.166 1.00 75.31 113 ALA A C 1
ATOM 900 O O . ALA A 1 113 ? -3.913 5.544 15.356 1.00 75.31 113 ALA A O 1
ATOM 901 N N . LYS A 1 114 ? -5.237 5.842 13.565 1.00 73.62 114 LYS A N 1
ATOM 902 C CA . LYS A 1 114 ? -6.494 5.589 14.291 1.00 73.62 114 LYS A CA 1
ATOM 903 C C . LYS A 1 114 ? -6.892 4.117 14.281 1.00 73.62 114 LYS A C 1
ATOM 905 O O . LYS A 1 114 ? -7.320 3.597 15.302 1.00 73.62 114 LYS A O 1
ATOM 910 N N . PHE A 1 115 ? -6.749 3.465 13.126 1.00 77.94 115 PHE A N 1
ATOM 911 C CA . PHE A 1 115 ? -7.351 2.152 12.865 1.00 77.94 115 PHE A CA 1
ATOM 912 C C . PHE A 1 115 ? -6.331 1.014 12.775 1.00 77.94 115 PHE A C 1
ATOM 914 O O . PHE A 1 115 ? -6.588 -0.076 13.270 1.00 77.94 115 PHE A O 1
ATOM 921 N N . LEU A 1 116 ? -5.175 1.262 12.156 1.00 79.06 116 LEU A N 1
ATOM 922 C CA . LEU A 1 116 ? -4.077 0.299 12.071 1.00 79.06 116 LEU A CA 1
ATOM 923 C C . LEU A 1 116 ? -3.130 0.554 13.239 1.00 79.06 116 LEU A C 1
ATOM 925 O O . LEU A 1 116 ? -2.359 1.512 13.210 1.00 79.06 116 LEU A O 1
ATOM 929 N N . GLN A 1 117 ? -3.236 -0.270 14.278 1.00 74.00 117 GLN A N 1
ATOM 930 C CA . GLN A 1 117 ? -2.375 -0.204 15.455 1.00 74.00 117 GLN A CA 1
ATOM 931 C C . GLN A 1 117 ? -1.566 -1.493 15.586 1.00 74.00 117 GLN A C 1
ATOM 933 O O . GLN A 1 117 ? -2.049 -2.573 15.253 1.00 74.00 117 GLN A O 1
ATOM 938 N N . VAL A 1 118 ? -0.320 -1.360 16.044 1.00 71.88 118 VAL A N 1
ATOM 939 C CA . VAL A 1 118 ? 0.642 -2.469 16.127 1.00 71.88 118 VAL A CA 1
ATOM 940 C C . VAL A 1 118 ? 0.305 -3.405 17.290 1.00 71.88 118 VAL A C 1
ATOM 942 O O . VAL A 1 118 ? 0.475 -4.617 17.171 1.00 71.88 118 VAL A O 1
ATOM 945 N N . SER A 1 119 ? -0.221 -2.864 18.394 1.00 76.25 119 SER A N 1
ATOM 946 C CA . SER A 1 119 ? -0.602 -3.633 19.578 1.00 76.25 119 SER A CA 1
ATOM 947 C C . SER A 1 119 ? -1.912 -3.142 20.191 1.00 76.25 119 SER A C 1
ATOM 949 O O . SER A 1 119 ? -2.177 -1.943 20.255 1.00 76.25 119 SER A O 1
ATOM 951 N N . VAL A 1 120 ? -2.706 -4.073 20.732 1.00 76.19 120 VAL A N 1
ATOM 952 C CA . VAL A 1 120 ? -3.867 -3.749 21.581 1.00 76.19 120 VAL A CA 1
ATOM 953 C C . VAL A 1 120 ? -3.424 -2.940 22.804 1.00 76.19 120 VAL A C 1
ATOM 955 O O . VAL A 1 120 ? -4.134 -2.044 23.244 1.00 76.19 120 VAL A O 1
ATOM 958 N N . THR A 1 121 ? -2.224 -3.176 23.329 1.00 79.44 121 THR A N 1
ATOM 959 C CA . THR A 1 121 ? -1.677 -2.378 24.433 1.00 79.44 121 THR A CA 1
ATOM 960 C C . THR A 1 121 ? -1.489 -0.913 24.036 1.00 79.44 121 THR A C 1
ATOM 962 O O . THR A 1 121 ? -1.821 -0.026 24.817 1.00 79.44 121 THR A O 1
ATOM 965 N N . ASP A 1 122 ? -1.045 -0.648 22.805 1.00 78.44 122 ASP A N 1
ATOM 966 C CA . ASP A 1 122 ? -0.908 0.722 22.298 1.00 78.44 122 ASP A CA 1
ATOM 967 C C . ASP A 1 122 ? -2.279 1.396 22.157 1.00 78.44 122 ASP A C 1
ATOM 969 O O . ASP A 1 122 ? -2.399 2.589 22.443 1.00 78.44 122 ASP A O 1
ATOM 973 N N . THR A 1 123 ? -3.325 0.626 21.812 1.00 77.69 123 THR A N 1
ATOM 974 C CA . THR A 1 123 ? -4.713 1.130 21.789 1.00 77.69 123 THR A CA 1
ATOM 975 C C . THR A 1 123 ? -5.157 1.579 23.176 1.00 77.69 123 THR A C 1
ATOM 977 O O . THR A 1 123 ? -5.712 2.667 23.317 1.00 77.69 123 THR A O 1
ATOM 980 N N . ILE A 1 124 ? -4.868 0.779 24.208 1.00 84.19 124 ILE A N 1
ATOM 981 C CA . ILE A 1 124 ? -5.239 1.079 25.593 1.00 84.19 124 ILE A CA 1
ATOM 982 C C . ILE A 1 124 ? -4.514 2.345 26.045 1.00 84.19 124 ILE A C 1
ATOM 984 O O . ILE A 1 124 ? -5.159 3.286 26.496 1.00 84.19 124 ILE A O 1
ATOM 988 N N . ASN A 1 125 ? -3.199 2.413 25.829 1.00 84.50 125 ASN A N 1
ATOM 989 C CA . ASN A 1 125 ? -2.393 3.578 26.187 1.00 84.50 125 ASN A CA 1
ATOM 990 C C . ASN A 1 125 ? -2.891 4.852 25.486 1.00 84.50 125 ASN A C 1
ATOM 992 O O . ASN A 1 125 ? -3.032 5.898 26.117 1.00 84.50 125 ASN A O 1
ATOM 996 N N . ALA A 1 126 ? -3.204 4.767 24.190 1.00 82.62 126 ALA A N 1
ATOM 997 C CA . ALA A 1 126 ? -3.730 5.896 23.431 1.00 82.62 126 ALA A CA 1
ATOM 998 C C . ALA A 1 126 ? -5.095 6.371 23.953 1.00 82.62 126 ALA A C 1
ATOM 1000 O O . ALA A 1 126 ? -5.316 7.579 24.041 1.00 82.62 126 ALA A O 1
ATOM 1001 N N . LEU A 1 127 ? -5.990 5.444 24.305 1.00 84.94 127 LEU A N 1
ATOM 1002 C CA . LEU A 1 127 ? -7.298 5.764 24.880 1.00 84.94 127 LEU A CA 1
ATOM 1003 C C . LEU A 1 127 ? -7.166 6.373 26.282 1.00 84.94 127 LEU A C 1
ATOM 1005 O O . LEU A 1 127 ? -7.867 7.331 26.602 1.00 84.94 127 LEU A O 1
ATOM 1009 N N . GLU A 1 128 ? -6.245 5.874 27.107 1.00 89.19 128 GLU A N 1
ATOM 1010 C CA . GLU A 1 128 ? -5.961 6.445 28.426 1.00 89.19 128 GLU A CA 1
ATOM 1011 C C . GLU A 1 128 ? -5.425 7.880 28.338 1.00 89.19 128 GLU A C 1
ATOM 1013 O O . GLU A 1 128 ? -5.834 8.739 29.122 1.00 89.19 128 GLU A O 1
ATOM 1018 N N . GLU A 1 129 ? -4.540 8.173 27.380 1.00 87.56 129 GLU A N 1
ATOM 1019 C CA . GLU A 1 129 ? -4.085 9.543 27.118 1.00 87.56 129 GLU A CA 1
ATOM 1020 C C . GLU A 1 129 ? -5.247 10.463 26.728 1.00 87.56 129 GLU A C 1
ATOM 1022 O O . GLU A 1 129 ? -5.359 11.579 27.245 1.00 87.56 129 GLU A O 1
ATOM 1027 N N . GLU A 1 130 ? -6.139 10.001 25.849 1.00 85.81 130 GLU A N 1
ATOM 1028 C CA . GLU A 1 130 ? -7.318 10.768 25.442 1.00 85.81 130 GLU A CA 1
ATOM 1029 C C . GLU A 1 130 ? -8.236 11.062 26.637 1.00 85.81 130 GLU A C 1
ATOM 1031 O O . GLU A 1 130 ? -8.599 12.223 26.842 1.00 85.81 130 GLU A O 1
ATOM 1036 N N . ILE A 1 131 ? -8.519 10.072 27.492 1.00 90.38 131 ILE A N 1
ATOM 1037 C CA . ILE A 1 131 ? -9.299 10.266 28.728 1.00 90.38 131 ILE A CA 1
ATOM 1038 C C . ILE A 1 131 ? -8.645 11.330 29.622 1.00 90.38 131 ILE A C 1
ATOM 1040 O O . ILE A 1 131 ? -9.305 12.296 30.009 1.00 90.38 131 ILE A O 1
ATOM 1044 N N . ARG A 1 132 ? -7.333 11.224 29.879 1.00 89.81 132 ARG A N 1
ATOM 1045 C CA . ARG A 1 132 ? -6.596 12.192 30.716 1.00 89.81 132 ARG A CA 1
ATOM 1046 C C . ARG A 1 132 ? -6.658 13.611 30.156 1.00 89.81 132 ARG A C 1
ATOM 1048 O O . ARG A 1 132 ? -6.813 14.569 30.911 1.00 89.81 132 ARG A O 1
ATOM 1055 N N . THR A 1 133 ? -6.535 13.775 28.839 1.00 88.38 133 THR A N 1
ATOM 1056 C CA . THR A 1 133 ? -6.622 15.109 28.220 1.00 88.38 133 THR A CA 1
ATOM 1057 C C . THR A 1 133 ? -8.022 15.714 28.313 1.00 88.38 133 THR A C 1
ATOM 1059 O O . THR A 1 133 ? -8.139 16.929 28.488 1.00 88.38 133 THR A O 1
ATOM 1062 N N . ILE A 1 134 ? -9.076 14.897 28.230 1.00 87.81 134 ILE A N 1
ATOM 1063 C CA . ILE A 1 134 ? -10.465 15.339 28.408 1.00 87.81 134 ILE A CA 1
ATOM 1064 C C . ILE A 1 134 ? -10.714 15.758 29.861 1.00 87.81 134 ILE A C 1
ATOM 1066 O O . ILE A 1 134 ? -11.275 16.831 30.091 1.00 87.81 134 ILE A O 1
ATOM 1070 N N . ASP A 1 135 ? -10.260 14.964 30.832 1.00 86.69 135 ASP A N 1
ATOM 1071 C CA . ASP A 1 135 ? -10.428 15.272 32.256 1.00 86.69 135 ASP A CA 1
ATOM 1072 C C . ASP A 1 135 ? -9.672 16.542 32.659 1.00 86.69 135 ASP A C 1
ATOM 1074 O O . ASP A 1 135 ? -10.241 17.423 33.304 1.00 86.69 135 ASP A O 1
ATOM 1078 N N . ASN A 1 136 ? -8.433 16.713 32.189 1.00 82.50 136 ASN A N 1
ATOM 1079 C CA . ASN A 1 136 ? -7.675 17.943 32.425 1.00 82.50 136 ASN A CA 1
ATOM 1080 C C . ASN A 1 136 ? -8.392 19.178 31.857 1.00 82.50 136 ASN A C 1
ATOM 1082 O O . ASN A 1 136 ? -8.424 20.220 32.506 1.00 82.50 136 ASN A O 1
ATOM 1086 N N . LYS A 1 137 ? -9.017 19.073 30.676 1.00 75.94 137 LYS A N 1
ATOM 1087 C CA . LYS A 1 137 ? -9.804 20.175 30.098 1.00 75.94 137 LYS A CA 1
ATOM 1088 C C . LYS A 1 137 ? -11.065 20.500 30.900 1.00 75.94 137 LYS A C 1
ATOM 1090 O O . LYS A 1 137 ? -11.420 21.669 30.954 1.00 75.94 137 LYS A O 1
ATOM 1095 N N . LYS A 1 138 ? -11.710 19.508 31.527 1.00 71.62 138 LYS A N 1
ATOM 1096 C CA . LYS A 1 138 ? -12.863 19.725 32.422 1.00 71.62 138 LYS A CA 1
ATOM 1097 C C . LYS A 1 138 ? -12.486 20.412 33.732 1.00 71.62 138 LYS A C 1
ATOM 1099 O O . LYS A 1 138 ? -13.292 21.151 34.269 1.00 71.62 138 LYS A O 1
ATOM 1104 N N . ILE A 1 139 ? -11.291 20.154 34.262 1.00 68.75 139 ILE A N 1
ATOM 1105 C CA . ILE A 1 139 ? -10.811 20.786 35.504 1.00 68.75 139 ILE A CA 1
ATOM 1106 C C . ILE A 1 139 ? -10.454 22.268 35.272 1.00 68.75 139 ILE A C 1
ATOM 1108 O O . ILE A 1 139 ? -10.497 23.073 36.198 1.00 68.75 139 ILE A O 1
ATOM 1112 N N . LEU A 1 140 ? -10.105 22.626 34.033 1.00 58.91 140 LEU A N 1
ATOM 1113 C CA . LEU A 1 140 ? -9.736 23.980 33.603 1.00 58.91 140 LEU A CA 1
ATOM 1114 C C . LEU A 1 140 ? -10.921 24.822 33.078 1.00 58.91 140 LEU A C 1
ATOM 1116 O O . LEU A 1 140 ? -10.698 25.966 32.679 1.00 58.91 140 LEU A O 1
ATOM 1120 N N . SER A 1 141 ? -12.145 24.279 33.064 1.00 51.59 141 SER A N 1
ATOM 1121 C CA . SER A 1 141 ? -13.394 24.953 32.656 1.00 51.59 141 SER A CA 1
ATOM 1122 C C . SER A 1 141 ? -14.337 25.143 33.834 1.00 51.59 141 SER A C 1
ATOM 1124 O O . SER A 1 141 ? -14.911 26.245 33.952 1.00 51.59 141 SER A O 1
#

Secondary structure (DSSP, 8-state):
------SSPPPP-------SS----TTT----SS--BHHHH-----HHHHHHHHHHH-GGGEEE-S-HHHHHHHHT-TTTSPTT--EEE-TT--EEE-TTS-EEE---TT---SS--S-HHHHHHHHHHHHHHHHHHHHT-

Organism: Apis cerana (NCBI:txid7461)

Sequence (141 aa):
MKEIYLNERTPQIICSKFYNAIHDVRAHCTRSPHYSNLLDAMNISDPVVANCLIDQREIECVLLIPTSKEAAEIMSDISKVPWNCKRAFTQQADMFYPDPHYRSYGGSCGLKAKFLQVSVTDTINALEEEIRTIDNKKILS

Foldseek 3Di:
DDPDPPDDDDDDDDDDDDDQAADPCVVQAFDDPVWDQQLVVDDDPGRRVNNVCCVVPVSRQETEDADPVVVCVQQADPVNPTPNNQWYAYPQRKIWGHPPVTDIDGHNGPDDDDPDDPDPVVVVVVVVVVVVVVVVVVVVD

pLDDT: mean 87.84, std 11.71, range [42.38, 97.81]

Radius of gyration: 19.76 Å; chains: 1; bounding box: 58×43×53 Å